Protein AF-A0A8J3XVY5-F1 (afdb_monomer_lite)

Radius of gyration: 14.06 Å; chains: 1; bounding box: 30×30×36 Å

Structure (mmCIF, N/CA/C/O backbone):
data_AF-A0A8J3XVY5-F1
#
_entry.id   AF-A0A8J3XVY5-F1
#
loop_
_atom_site.group_PDB
_atom_site.id
_atom_site.type_symbol
_atom_site.label_atom_id
_atom_site.label_alt_id
_atom_site.label_comp_id
_atom_site.label_asym_id
_atom_site.label_entity_id
_atom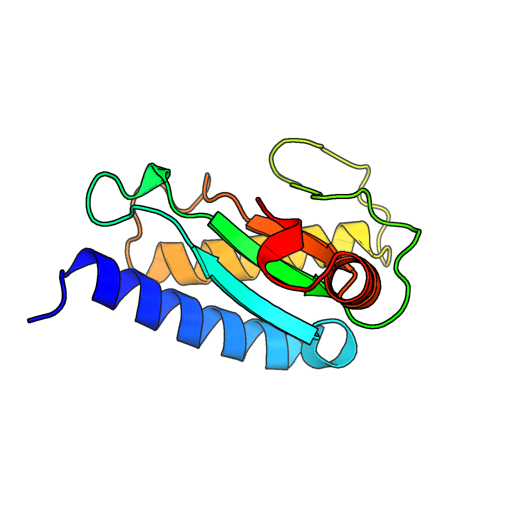_site.label_seq_id
_atom_site.pdbx_PDB_ins_code
_atom_site.Cartn_x
_atom_site.Cartn_y
_atom_site.Cartn_z
_atom_site.occupancy
_atom_site.B_iso_or_equiv
_atom_site.auth_seq_id
_atom_site.auth_comp_id
_atom_site.auth_asym_id
_atom_site.auth_atom_id
_atom_site.pdbx_PDB_model_num
ATOM 1 N N . MET A 1 1 ? -13.233 -14.370 18.503 1.00 50.69 1 MET A N 1
ATOM 2 C CA . MET A 1 1 ? -13.872 -13.050 18.360 1.00 50.69 1 MET A CA 1
ATOM 3 C C . MET A 1 1 ? -12.712 -12.153 18.014 1.00 50.69 1 MET A C 1
ATOM 5 O O . MET A 1 1 ? -11.859 -11.978 18.877 1.00 50.69 1 MET A O 1
ATOM 9 N N . ASP A 1 2 ? -12.583 -11.801 16.739 1.00 59.31 2 ASP A N 1
ATOM 10 C CA . ASP A 1 2 ? -11.431 -11.038 16.260 1.00 59.31 2 ASP A CA 1
ATOM 11 C C . ASP A 1 2 ? -11.421 -9.660 16.926 1.00 59.31 2 ASP A C 1
ATOM 13 O O . ASP A 1 2 ? -12.471 -9.121 17.300 1.00 59.31 2 ASP A O 1
ATOM 17 N N . SER A 1 3 ? -10.226 -9.136 17.200 1.00 78.81 3 SER A N 1
ATOM 18 C CA . SER A 1 3 ? -10.101 -7.823 17.824 1.00 78.81 3 SER A CA 1
ATOM 19 C C . SER A 1 3 ? -10.688 -6.762 16.884 1.00 78.81 3 SER A C 1
ATOM 21 O O . SER A 1 3 ? -10.376 -6.786 15.692 1.00 78.81 3 SER A O 1
ATOM 23 N N . PRO A 1 4 ? -11.440 -5.756 17.379 1.00 86.56 4 PRO A N 1
ATOM 24 C CA . PRO A 1 4 ? -11.952 -4.664 16.545 1.00 86.56 4 PRO A CA 1
ATOM 25 C C . PRO A 1 4 ? -10.875 -3.940 15.718 1.00 86.56 4 PRO A C 1
ATOM 27 O O . PRO A 1 4 ? -11.195 -3.284 14.728 1.00 86.56 4 PRO A O 1
ATOM 30 N N . VAL A 1 5 ? -9.607 -4.021 16.138 1.00 88.31 5 VAL A N 1
ATOM 31 C CA . VAL A 1 5 ? -8.452 -3.484 15.405 1.00 88.31 5 VAL A CA 1
ATOM 32 C C . VAL A 1 5 ? -8.055 -4.389 14.235 1.00 88.31 5 VAL A C 1
ATOM 34 O O . VAL A 1 5 ? -7.775 -3.888 13.149 1.00 88.31 5 VAL A O 1
ATOM 37 N N . GLU A 1 6 ? -8.063 -5.706 14.420 1.00 89.94 6 GLU A N 1
ATOM 38 C CA . GLU A 1 6 ? -7.747 -6.671 13.360 1.00 89.94 6 GLU A CA 1
ATOM 39 C C . GLU A 1 6 ? -8.815 -6.645 12.266 1.00 89.94 6 GLU A C 1
ATOM 41 O O . GLU A 1 6 ? -8.475 -6.553 11.090 1.00 89.94 6 GLU A O 1
ATOM 46 N N . ASP A 1 7 ? -10.091 -6.554 12.650 1.00 92.56 7 ASP A N 1
ATOM 47 C CA . ASP A 1 7 ? -11.199 -6.395 11.706 1.00 92.56 7 ASP A CA 1
ATOM 48 C C . ASP A 1 7 ? -11.047 -5.141 10.828 1.00 92.56 7 ASP A C 1
ATOM 50 O O . ASP A 1 7 ? -11.326 -5.169 9.628 1.00 92.56 7 ASP A O 1
ATOM 54 N N . ARG A 1 8 ? -10.611 -4.014 11.414 1.00 94.25 8 ARG A N 1
ATOM 55 C CA . ARG A 1 8 ? -10.349 -2.772 10.659 1.00 94.25 8 ARG A CA 1
ATOM 56 C C . ARG A 1 8 ? -9.178 -2.942 9.702 1.00 94.25 8 ARG A C 1
ATOM 58 O O . ARG A 1 8 ? -9.293 -2.539 8.547 1.00 94.25 8 ARG A O 1
ATOM 65 N N . ARG A 1 9 ? -8.078 -3.550 10.165 1.00 95.75 9 ARG A N 1
ATOM 66 C CA . ARG A 1 9 ? -6.915 -3.858 9.321 1.00 95.75 9 ARG A CA 1
ATOM 67 C C . ARG A 1 9 ? -7.349 -4.696 8.124 1.00 95.75 9 ARG A C 1
ATOM 69 O O . ARG A 1 9 ? -6.993 -4.370 6.999 1.00 95.75 9 ARG A O 1
ATOM 76 N N . ASP A 1 10 ? -8.128 -5.745 8.352 1.00 96.12 10 ASP A N 1
ATOM 77 C CA . ASP A 1 10 ? -8.486 -6.697 7.304 1.00 96.12 10 ASP A CA 1
ATOM 78 C C . ASP A 1 10 ? -9.418 -6.073 6.259 1.00 96.12 10 ASP A C 1
ATOM 80 O O . ASP A 1 10 ? -9.204 -6.272 5.059 1.00 96.12 10 ASP A O 1
ATOM 84 N N . ARG A 1 11 ? -10.378 -5.234 6.677 1.00 97.56 11 ARG A N 1
ATOM 85 C CA . ARG A 1 11 ? -11.205 -4.451 5.741 1.00 97.56 11 ARG A CA 1
ATOM 86 C C . ARG A 1 11 ? -10.386 -3.430 4.953 1.00 97.56 11 ARG A C 1
ATOM 88 O O . ARG A 1 11 ? -10.508 -3.385 3.728 1.00 97.56 11 ARG A O 1
ATOM 95 N N . ALA A 1 12 ? -9.509 -2.677 5.620 1.00 97.75 12 ALA A N 1
ATOM 96 C CA . ALA A 1 12 ? -8.637 -1.706 4.960 1.00 97.75 12 ALA A CA 1
ATOM 97 C C . ALA A 1 12 ? -7.706 -2.386 3.943 1.00 97.75 12 ALA A C 1
ATOM 99 O O . ALA A 1 12 ? -7.579 -1.922 2.814 1.00 97.75 12 ALA A O 1
ATOM 100 N N . MET A 1 13 ? -7.121 -3.534 4.299 1.00 98.25 13 MET A N 1
ATOM 101 C CA . MET A 1 13 ? -6.265 -4.326 3.411 1.00 98.25 13 MET A CA 1
ATOM 102 C C . MET A 1 13 ? -7.033 -4.924 2.231 1.00 98.25 13 MET A C 1
ATOM 104 O O . MET A 1 13 ? -6.521 -4.936 1.111 1.00 98.25 13 MET A O 1
ATOM 108 N N . ALA A 1 14 ? -8.253 -5.425 2.447 1.00 98.25 14 ALA A N 1
ATOM 109 C CA . ALA A 1 14 ? -9.103 -5.922 1.366 1.00 98.25 14 ALA A CA 1
ATOM 110 C C . ALA A 1 14 ? -9.441 -4.809 0.360 1.00 98.25 14 ALA A C 1
ATOM 112 O O . ALA A 1 14 ? -9.371 -5.022 -0.856 1.00 98.25 14 ALA A O 1
ATOM 113 N N . ARG A 1 15 ? -9.739 -3.607 0.862 1.00 98.31 15 ARG A N 1
ATOM 114 C CA . ARG A 1 15 ? -10.001 -2.438 0.026 1.00 98.31 15 ARG A CA 1
ATOM 115 C C . ARG A 1 15 ? -8.753 -1.967 -0.715 1.00 98.31 15 ARG A C 1
ATOM 117 O O . ARG A 1 15 ? -8.796 -1.867 -1.936 1.00 98.31 15 ARG A O 1
ATOM 124 N N . ALA A 1 16 ? -7.630 -1.804 -0.017 1.00 98.38 16 ALA A N 1
ATOM 125 C CA . ALA A 1 16 ? -6.360 -1.397 -0.614 1.00 98.38 16 ALA A CA 1
ATOM 126 C C . ALA A 1 16 ? -5.928 -2.345 -1.741 1.00 98.38 16 ALA A C 1
ATOM 128 O O . ALA A 1 16 ? -5.548 -1.891 -2.815 1.00 98.38 16 ALA A O 1
ATOM 129 N N . ARG A 1 17 ? -6.059 -3.665 -1.548 1.00 98.56 17 ARG A N 1
ATOM 130 C CA . ARG A 1 17 ? -5.805 -4.658 -2.608 1.00 98.56 17 ARG A CA 1
ATOM 131 C C . ARG A 1 17 ? -6.698 -4.448 -3.825 1.00 98.56 17 ARG A C 1
ATOM 133 O O . ARG A 1 17 ? -6.216 -4.535 -4.948 1.00 98.56 17 ARG A O 1
ATOM 140 N N . THR A 1 18 ? -7.983 -4.182 -3.602 1.00 98.19 18 THR A N 1
ATOM 141 C CA . THR A 1 18 ? -8.955 -3.963 -4.679 1.00 98.19 18 THR A CA 1
ATOM 142 C C . THR A 1 18 ? -8.628 -2.695 -5.468 1.00 98.19 18 THR A C 1
ATOM 144 O O . THR A 1 18 ? -8.562 -2.738 -6.694 1.00 98.19 18 THR A O 1
ATOM 147 N N . GLU A 1 19 ? -8.373 -1.582 -4.779 1.00 98.38 19 GLU A N 1
ATOM 148 C CA . GLU A 1 19 ? -8.070 -0.294 -5.412 1.00 98.38 19 GLU A CA 1
ATOM 149 C C . GLU A 1 19 ? -6.713 -0.313 -6.132 1.00 98.38 19 GLU A C 1
ATOM 151 O O . GLU A 1 19 ? -6.614 0.117 -7.282 1.00 98.38 19 GLU A O 1
ATOM 156 N N . LEU A 1 20 ? -5.681 -0.896 -5.513 1.00 98.06 20 LEU A N 1
ATOM 157 C CA . LEU A 1 20 ? -4.371 -1.053 -6.147 1.00 98.06 20 LEU A CA 1
ATOM 158 C C . LEU A 1 20 ? -4.421 -1.995 -7.353 1.00 98.06 20 LEU A C 1
ATOM 160 O O . LEU A 1 20 ? -3.788 -1.709 -8.364 1.00 98.06 20 LEU A O 1
ATOM 164 N N . ALA A 1 21 ? -5.186 -3.089 -7.298 1.00 96.88 21 ALA A N 1
ATOM 165 C CA . ALA A 1 21 ? -5.349 -3.968 -8.453 1.00 96.88 21 ALA A CA 1
ATOM 166 C C . ALA A 1 21 ? -6.071 -3.265 -9.615 1.00 96.88 21 ALA A C 1
ATOM 168 O O . ALA A 1 21 ? -5.685 -3.452 -10.770 1.00 96.88 21 ALA A O 1
ATOM 169 N N . ALA A 1 22 ? -7.081 -2.440 -9.319 1.00 97.19 22 ALA A N 1
ATOM 170 C CA . ALA A 1 22 ? -7.840 -1.707 -10.329 1.00 97.19 22 ALA A CA 1
ATOM 171 C C . ALA A 1 22 ? -6.992 -0.647 -11.052 1.00 97.19 22 ALA A C 1
ATOM 173 O O . ALA A 1 22 ? -7.062 -0.546 -12.276 1.00 97.19 22 ALA A O 1
ATOM 174 N N . SER A 1 23 ? -6.176 0.109 -10.313 1.00 95.88 23 SER A N 1
ATOM 175 C CA . SER A 1 23 ? -5.394 1.226 -10.865 1.00 95.88 23 SER A CA 1
ATOM 176 C C . SER A 1 23 ? -3.978 0.829 -11.299 1.00 95.88 23 SER A C 1
ATOM 178 O O . SER A 1 23 ? -3.459 1.346 -12.286 1.00 95.88 23 SER A O 1
ATOM 180 N N . TYR A 1 24 ? -3.357 -0.125 -10.601 1.00 95.62 24 TYR A N 1
ATOM 181 C CA . TYR A 1 24 ? -1.936 -0.468 -10.732 1.00 95.62 24 TYR A CA 1
ATOM 182 C C . TYR A 1 24 ? -1.683 -1.977 -10.859 1.00 95.62 24 TYR A C 1
ATOM 184 O O . TYR A 1 24 ? -0.551 -2.423 -10.700 1.00 95.62 24 TYR A O 1
ATOM 192 N N . GLY A 1 25 ? -2.686 -2.799 -11.191 1.00 93.56 25 GLY A N 1
ATOM 193 C CA . GLY A 1 25 ? -2.535 -4.264 -11.246 1.00 93.56 25 GLY A CA 1
ATOM 194 C C . GLY A 1 25 ? -1.463 -4.781 -12.220 1.00 93.56 25 GLY A C 1
ATOM 195 O O . GLY A 1 25 ? -0.989 -5.909 -12.083 1.00 93.56 25 GLY A O 1
ATOM 196 N N . HIS A 1 26 ? -1.041 -3.963 -13.186 1.00 93.38 26 HIS A N 1
ATOM 197 C CA . HIS A 1 26 ? 0.083 -4.263 -14.077 1.00 93.38 26 HIS A CA 1
ATOM 198 C C . HIS A 1 26 ? 1.457 -4.065 -13.408 1.00 93.38 26 HIS A C 1
ATOM 200 O O . HIS A 1 26 ? 2.412 -4.725 -13.806 1.00 93.38 26 HIS A O 1
ATOM 206 N N . MET A 1 27 ? 1.544 -3.214 -12.380 1.00 93.94 27 MET A N 1
ATOM 207 C CA . MET A 1 27 ? 2.751 -2.945 -11.590 1.00 93.94 27 MET A CA 1
ATOM 208 C C . MET A 1 27 ? 2.777 -3.707 -10.270 1.00 93.94 27 MET A C 1
ATOM 210 O O . MET A 1 27 ? 3.853 -4.041 -9.803 1.00 93.94 27 MET A O 1
ATOM 214 N N . VAL A 1 28 ? 1.629 -3.975 -9.650 1.00 95.88 28 VAL A N 1
ATOM 215 C CA . VAL A 1 28 ? 1.558 -4.608 -8.326 1.00 95.88 28 VAL A CA 1
ATOM 216 C C . VAL A 1 28 ? 1.529 -6.129 -8.462 1.00 95.88 28 VAL A C 1
ATOM 218 O O . VAL A 1 28 ? 0.700 -6.685 -9.187 1.00 95.88 28 VAL A O 1
ATOM 221 N N . ASP A 1 29 ? 2.437 -6.797 -7.755 1.00 95.88 29 ASP A N 1
ATOM 222 C CA . ASP A 1 29 ? 2.493 -8.250 -7.593 1.00 95.88 29 ASP A CA 1
ATOM 223 C C . ASP A 1 29 ? 1.618 -8.703 -6.423 1.00 95.88 29 ASP A C 1
ATOM 225 O O . ASP A 1 29 ? 0.668 -9.467 -6.600 1.00 95.88 29 ASP A O 1
ATOM 229 N N . SER A 1 30 ? 1.897 -8.181 -5.230 1.00 95.81 30 SER A N 1
ATOM 230 C CA . SER A 1 30 ? 1.205 -8.571 -4.007 1.00 95.81 30 SER A CA 1
ATOM 231 C C . SER A 1 30 ? 1.176 -7.437 -2.985 1.00 95.81 30 SER A C 1
ATOM 233 O O . SER A 1 30 ? 2.013 -6.538 -2.991 1.00 95.81 30 SER A O 1
ATOM 235 N N . VAL A 1 31 ? 0.169 -7.467 -2.107 1.00 97.75 31 VAL A N 1
ATOM 236 C CA . VAL A 1 31 ? -0.004 -6.491 -1.021 1.00 97.75 31 VAL A CA 1
ATOM 237 C C . VAL A 1 31 ? -0.319 -7.234 0.271 1.00 97.75 31 VAL A C 1
ATOM 239 O O . VAL A 1 31 ? -1.321 -7.961 0.367 1.00 97.75 31 VAL A O 1
ATOM 242 N N . PHE A 1 32 ? 0.518 -7.053 1.284 1.00 96.00 32 PHE A N 1
ATOM 243 C CA . PHE A 1 32 ? 0.376 -7.717 2.577 1.00 96.00 32 PHE A CA 1
ATOM 244 C C . PHE A 1 32 ? 0.736 -6.787 3.728 1.00 96.00 32 PHE A C 1
ATOM 246 O O . PHE A 1 32 ? 1.280 -5.708 3.537 1.00 96.00 32 PHE A O 1
ATOM 253 N N . SER A 1 33 ? 0.376 -7.199 4.937 1.00 94.88 33 SER A N 1
ATOM 254 C CA . SER A 1 33 ? 0.618 -6.433 6.152 1.00 94.88 33 SER A CA 1
ATOM 255 C C . SER A 1 33 ? 1.139 -7.334 7.255 1.00 94.88 33 SER A C 1
ATOM 257 O O . SER A 1 33 ? 0.742 -8.497 7.334 1.00 94.88 33 SER A O 1
ATOM 259 N N . TYR A 1 34 ? 1.944 -6.779 8.149 1.00 90.50 34 TYR A N 1
ATOM 260 C CA . TYR A 1 34 ? 2.391 -7.432 9.375 1.00 90.50 34 TYR A CA 1
ATOM 261 C C . TYR A 1 34 ? 2.585 -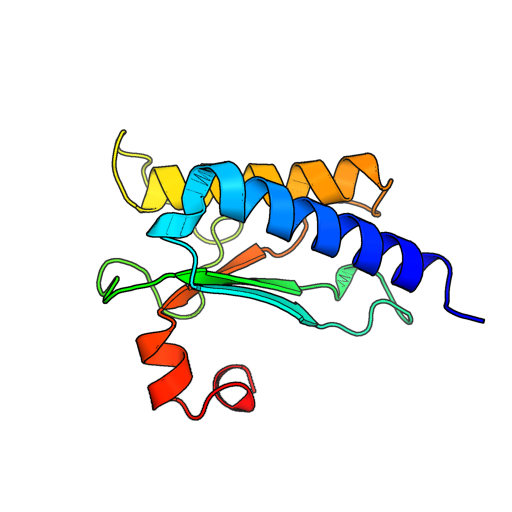6.396 10.478 1.00 90.50 34 TYR A C 1
ATOM 263 O O . TYR A 1 34 ? 2.617 -5.197 10.217 1.00 90.50 34 TYR A O 1
ATOM 271 N N . GLY A 1 35 ? 2.657 -6.863 11.721 1.00 90.19 35 GLY A N 1
ATOM 272 C CA . GLY A 1 35 ? 2.786 -5.986 12.878 1.00 90.19 35 GLY A CA 1
ATOM 273 C C . GLY A 1 35 ? 1.975 -6.455 14.076 1.00 90.19 35 GLY A C 1
ATOM 274 O O . GLY A 1 35 ? 0.936 -7.103 13.932 1.00 90.19 35 GLY A O 1
ATOM 275 N N . ALA A 1 36 ? 2.431 -6.091 15.273 1.00 90.00 36 ALA A N 1
ATOM 276 C CA . ALA A 1 36 ? 1.758 -6.395 16.534 1.00 90.00 36 ALA A CA 1
ATOM 277 C C . ALA A 1 36 ? 0.617 -5.398 16.828 1.00 90.00 36 ALA A C 1
ATOM 279 O O . ALA A 1 36 ? 0.598 -4.742 17.868 1.00 90.00 36 ALA A O 1
ATOM 280 N N . VAL A 1 37 ? -0.345 -5.280 15.906 1.00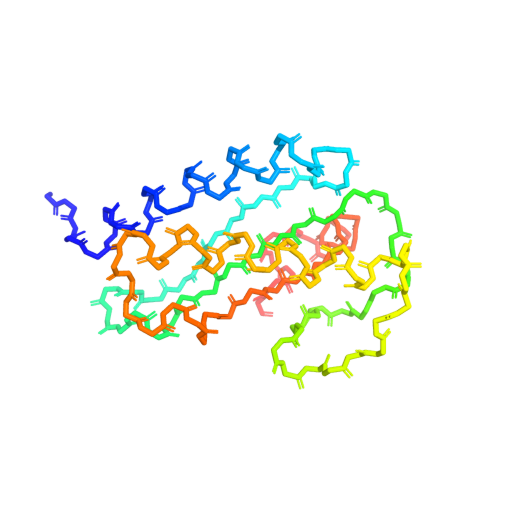 91.75 37 VAL A N 1
ATOM 281 C CA . VAL A 1 37 ? -1.412 -4.257 15.953 1.00 91.75 37 VAL A CA 1
ATOM 282 C C . VAL A 1 37 ? -2.369 -4.392 17.136 1.00 91.75 37 VAL A C 1
ATOM 284 O O . VAL A 1 37 ? -3.052 -3.439 17.498 1.00 91.75 37 VAL A O 1
ATOM 287 N N . THR A 1 38 ? -2.429 -5.575 17.742 1.00 89.44 38 THR A N 1
ATOM 288 C CA . THR A 1 38 ? -3.210 -5.836 18.954 1.00 89.44 38 THR A CA 1
ATOM 289 C C . THR A 1 38 ? -2.549 -5.277 20.214 1.00 89.44 38 THR A C 1
ATOM 291 O O . THR A 1 38 ? -3.246 -5.073 21.205 1.00 89.44 38 THR A O 1
ATOM 294 N N . ILE A 1 39 ? -1.235 -5.017 20.178 1.00 90.62 39 ILE A N 1
ATOM 295 C CA . ILE A 1 39 ? -0.492 -4.327 21.241 1.00 90.62 39 ILE A CA 1
ATOM 296 C C . ILE A 1 39 ? -0.590 -2.817 21.024 1.00 90.62 39 ILE A C 1
ATOM 298 O O . ILE A 1 39 ? -1.051 -2.100 21.909 1.00 90.62 39 ILE A O 1
ATOM 302 N N . ASP A 1 40 ? -0.188 -2.350 19.838 1.00 90.38 40 ASP A N 1
ATOM 303 C CA . ASP A 1 40 ? -0.303 -0.951 19.427 1.00 90.38 40 ASP A CA 1
ATOM 304 C C . ASP A 1 40 ? -0.461 -0.869 17.893 1.00 90.38 40 ASP A C 1
ATOM 306 O O . ASP A 1 40 ? 0.360 -1.437 17.161 1.00 90.38 40 ASP A O 1
ATOM 310 N N . PRO A 1 41 ? -1.493 -0.179 17.370 1.00 91.31 41 PRO A N 1
ATOM 311 C CA . PRO A 1 41 ? -1.701 -0.006 15.932 1.00 91.31 41 PRO A CA 1
ATOM 312 C C . PRO A 1 41 ? -0.550 0.712 15.207 1.00 91.31 41 PRO A C 1
ATOM 314 O O . PRO A 1 41 ? -0.465 0.595 13.985 1.00 91.31 41 PRO A O 1
ATOM 317 N N . VAL A 1 42 ? 0.351 1.406 15.917 1.00 91.94 42 VAL A N 1
ATOM 318 C CA . VAL A 1 42 ? 1.566 2.002 15.327 1.00 91.94 42 VAL A CA 1
ATOM 319 C C . VAL A 1 42 ? 2.524 0.955 14.752 1.00 91.94 42 VAL A C 1
ATOM 321 O O . VAL A 1 42 ? 3.324 1.271 13.883 1.00 91.94 42 VAL A O 1
ATOM 324 N N . HIS A 1 43 ? 2.443 -0.299 15.203 1.00 93.19 43 HIS A N 1
ATOM 325 C CA . HIS A 1 43 ? 3.311 -1.375 14.722 1.00 93.19 43 HIS A CA 1
ATOM 326 C C . HIS A 1 43 ? 2.886 -1.961 13.371 1.00 93.19 43 HIS A C 1
ATOM 328 O O . HIS A 1 43 ? 3.499 -2.930 12.925 1.00 93.19 43 HIS A O 1
ATOM 334 N N . LEU A 1 44 ? 1.822 -1.447 12.748 1.00 95.62 44 LEU A N 1
ATOM 335 C CA . LEU A 1 44 ? 1.384 -1.915 11.439 1.00 95.62 44 LEU A CA 1
ATOM 336 C C . LEU A 1 44 ? 2.326 -1.426 10.339 1.00 95.62 44 LEU A C 1
ATOM 338 O O . LEU A 1 44 ? 2.477 -0.225 10.138 1.00 95.62 44 LEU A O 1
ATOM 342 N N . VAL A 1 45 ? 2.829 -2.373 9.555 1.00 95.81 45 VAL A N 1
ATOM 343 C CA . VAL A 1 45 ? 3.530 -2.112 8.301 1.00 95.81 45 VAL A CA 1
ATOM 344 C C . VAL A 1 45 ? 2.775 -2.790 7.162 1.00 95.81 45 VAL A C 1
ATOM 346 O O . VAL A 1 45 ? 2.376 -3.956 7.264 1.00 95.81 45 VAL A O 1
ATOM 349 N N . VAL A 1 46 ? 2.576 -2.059 6.068 1.00 97.62 46 VAL A N 1
ATOM 350 C CA . VAL A 1 46 ? 2.006 -2.565 4.815 1.00 97.62 46 VAL A CA 1
ATOM 351 C C . VAL A 1 46 ? 3.105 -2.614 3.763 1.00 97.62 46 VAL A C 1
ATOM 353 O O . VAL A 1 46 ? 3.805 -1.632 3.560 1.00 97.62 46 VAL A O 1
ATOM 356 N N . TRP A 1 47 ? 3.232 -3.738 3.069 1.00 97.12 47 TRP A N 1
ATOM 357 C CA . TRP A 1 47 ? 4.137 -3.902 1.935 1.00 97.12 47 TRP A CA 1
ATOM 358 C C . TRP A 1 47 ? 3.358 -4.013 0.634 1.00 97.12 47 TRP A C 1
ATOM 360 O O . TRP A 1 47 ? 2.369 -4.751 0.550 1.00 97.12 47 TRP A O 1
ATOM 370 N N . VAL A 1 48 ? 3.854 -3.323 -0.389 1.00 97.25 48 VAL A N 1
ATOM 371 C CA . VAL A 1 48 ? 3.426 -3.455 -1.781 1.00 97.25 48 VAL A CA 1
ATOM 372 C C . VAL A 1 48 ? 4.614 -3.973 -2.587 1.00 97.25 48 VAL A C 1
ATOM 374 O O . VAL A 1 48 ? 5.612 -3.272 -2.747 1.00 97.25 48 VAL A O 1
ATOM 377 N N . LEU A 1 49 ? 4.513 -5.200 -3.096 1.00 95.69 49 LEU A N 1
ATOM 378 C C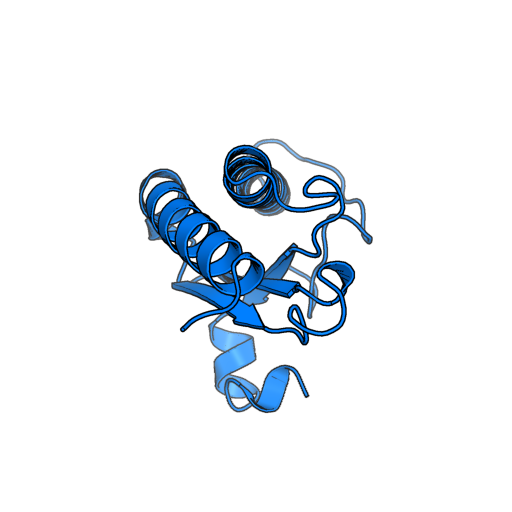A . LEU A 1 49 ? 5.530 -5.752 -3.985 1.00 95.69 49 LEU A CA 1
ATOM 379 C C . LEU A 1 49 ? 5.222 -5.377 -5.425 1.00 95.69 49 LEU A C 1
ATOM 381 O O . LEU A 1 49 ? 4.091 -5.537 -5.893 1.00 95.69 49 LEU A O 1
ATOM 385 N N . LEU A 1 50 ? 6.239 -4.895 -6.125 1.00 95.31 50 LEU A N 1
ATOM 386 C CA . LEU A 1 50 ? 6.155 -4.497 -7.519 1.00 95.31 50 LEU A CA 1
ATOM 387 C C . LEU A 1 50 ? 6.640 -5.625 -8.435 1.00 95.31 50 LEU A C 1
ATOM 389 O O . LEU A 1 50 ? 7.621 -6.313 -8.150 1.00 95.31 50 LEU A O 1
ATOM 393 N N . LYS A 1 51 ? 5.937 -5.802 -9.551 1.00 93.00 51 LYS A N 1
ATOM 394 C CA . LYS A 1 51 ? 6.287 -6.693 -10.657 1.00 93.00 51 LYS A CA 1
ATOM 395 C C . LYS A 1 51 ? 7.478 -6.151 -11.436 1.00 93.00 51 LYS A C 1
ATOM 397 O O . LYS A 1 51 ? 7.700 -4.945 -11.516 1.00 93.00 51 LYS A O 1
ATOM 402 N N . GLY A 1 52 ? 8.145 -7.068 -12.130 1.00 81.12 52 GLY A N 1
ATOM 403 C CA . GLY A 1 52 ? 9.276 -6.757 -12.991 1.00 81.12 52 GLY A CA 1
ATOM 404 C C . GLY A 1 52 ? 10.562 -6.605 -12.194 1.00 81.12 52 GLY A C 1
ATOM 405 O O . GLY A 1 52 ? 10.711 -7.184 -11.118 1.00 81.12 52 GLY A O 1
ATOM 406 N N . ASP A 1 53 ? 11.488 -5.840 -12.754 1.00 66.69 53 ASP A N 1
ATOM 407 C CA . ASP A 1 53 ? 12.782 -5.581 -12.143 1.00 66.69 53 ASP A CA 1
ATOM 408 C C . ASP A 1 53 ? 12.966 -4.078 -11.918 1.00 66.69 53 ASP A C 1
ATOM 410 O O . ASP A 1 53 ? 13.584 -3.384 -12.730 1.00 66.69 53 ASP A O 1
ATOM 414 N N . PRO A 1 54 ? 12.348 -3.518 -10.865 1.00 63.47 54 PRO A N 1
ATOM 415 C CA . PRO A 1 54 ? 12.565 -2.132 -10.520 1.00 63.47 54 PRO A CA 1
ATOM 416 C C . PRO A 1 54 ? 13.911 -2.008 -9.789 1.00 63.47 54 PRO A C 1
ATOM 418 O O . PRO A 1 54 ? 13.948 -1.639 -8.619 1.00 63.47 54 PRO A O 1
ATOM 421 N N . GLU A 1 55 ? 15.038 -2.250 -10.475 1.00 67.00 55 GLU A N 1
ATOM 422 C CA . GLU A 1 55 ? 16.372 -1.841 -9.982 1.00 67.00 55 GLU A CA 1
ATOM 423 C C . GLU A 1 55 ? 16.396 -0.343 -9.623 1.00 67.00 55 GLU A C 1
ATOM 425 O O . GLU A 1 55 ? 17.203 0.116 -8.820 1.00 67.00 55 GLU A O 1
ATOM 430 N N . SER A 1 56 ? 15.463 0.422 -10.193 1.00 75.56 56 SER A N 1
ATOM 431 C CA . SER A 1 56 ? 15.234 1.835 -9.926 1.00 75.56 56 SER A CA 1
ATOM 432 C C . SER A 1 56 ? 14.666 2.160 -8.540 1.00 75.56 56 SER A C 1
ATOM 434 O O . SER A 1 56 ? 14.554 3.347 -8.242 1.00 75.56 56 SER A O 1
ATOM 436 N N . ILE A 1 57 ? 14.257 1.180 -7.719 1.00 85.44 57 ILE A N 1
ATOM 437 C CA . ILE A 1 57 ? 13.772 1.441 -6.352 1.00 85.44 57 ILE A CA 1
ATOM 438 C C . ILE A 1 57 ? 14.759 0.916 -5.297 1.00 85.44 57 ILE A C 1
ATOM 440 O O . ILE A 1 57 ? 15.263 -0.209 -5.440 1.00 85.44 57 ILE A O 1
ATOM 444 N N . PRO A 1 58 ? 15.021 1.691 -4.226 1.00 88.25 58 PRO A N 1
ATOM 445 C CA . PRO A 1 58 ? 15.797 1.214 -3.087 1.00 88.25 58 PRO A CA 1
ATOM 446 C C . PRO A 1 58 ? 15.234 -0.079 -2.483 1.00 88.25 58 PRO A C 1
ATOM 448 O O . PRO A 1 58 ? 14.061 -0.420 -2.647 1.00 88.25 58 PRO A O 1
ATOM 451 N N . GLU A 1 59 ? 16.099 -0.822 -1.801 1.00 91.00 59 GLU A N 1
ATOM 452 C CA . GLU A 1 59 ? 15.690 -1.900 -0.898 1.00 91.00 59 GLU A CA 1
ATOM 453 C C . GLU A 1 59 ? 14.911 -1.327 0.277 1.00 91.00 59 GLU A C 1
ATOM 455 O O . GLU A 1 59 ? 15.310 -0.315 0.850 1.00 91.00 59 GLU A O 1
ATOM 460 N N . TRP A 1 60 ? 13.792 -1.979 0.598 1.00 92.25 60 TRP A N 1
ATOM 461 C CA . TRP A 1 60 ? 12.894 -1.583 1.674 1.00 92.25 60 TRP A CA 1
ATOM 462 C C . TRP A 1 60 ? 12.488 -0.111 1.597 1.00 92.25 60 TRP A C 1
ATOM 464 O O . TRP A 1 60 ? 12.569 0.616 2.583 1.00 92.25 60 TRP A O 1
ATOM 474 N N . PHE A 1 61 ? 12.062 0.344 0.419 1.00 93.00 61 PHE A N 1
ATOM 475 C CA . PHE A 1 61 ? 11.800 1.760 0.206 1.00 93.00 61 PHE A CA 1
ATOM 476 C C . PHE A 1 61 ? 10.542 2.221 0.9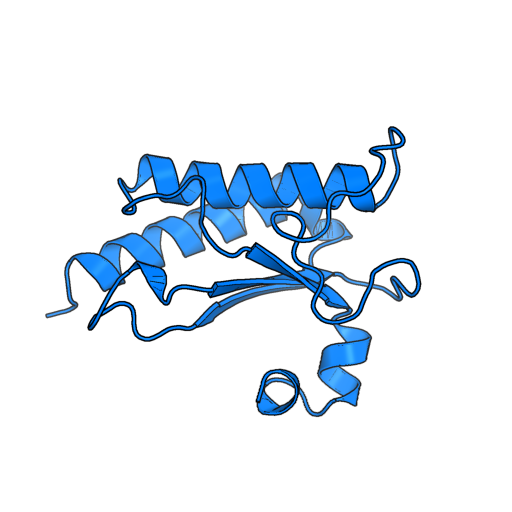49 1.00 93.00 61 PHE A C 1
ATOM 478 O O . PHE A 1 61 ? 9.438 1.727 0.693 1.00 93.00 61 PHE A O 1
ATOM 485 N N . PHE A 1 62 ? 10.694 3.221 1.822 1.00 93.75 62 PHE A N 1
ATOM 486 C CA . PHE A 1 62 ? 9.584 3.859 2.531 1.00 93.75 62 PHE A CA 1
ATOM 487 C C . PHE A 1 62 ? 9.445 5.332 2.120 1.00 93.75 62 PHE A C 1
ATOM 489 O O . PHE A 1 62 ? 10.134 6.197 2.669 1.00 93.75 62 PHE A O 1
ATOM 496 N N . PRO A 1 63 ? 8.473 5.678 1.254 1.00 89.69 63 PRO A N 1
ATOM 497 C CA . PRO A 1 63 ? 8.331 7.040 0.728 1.00 89.69 63 PRO A CA 1
ATOM 498 C C . PRO A 1 63 ? 8.062 8.111 1.796 1.00 89.69 63 PRO A C 1
ATOM 500 O O . PRO A 1 63 ? 8.246 9.300 1.553 1.00 89.69 63 PRO A O 1
ATOM 503 N N . ALA A 1 64 ? 7.580 7.711 2.978 1.00 86.69 64 ALA A N 1
ATOM 504 C CA . ALA A 1 64 ? 7.365 8.621 4.103 1.00 86.69 64 ALA A CA 1
ATOM 505 C C . ALA A 1 64 ? 8.674 9.069 4.777 1.00 86.69 64 ALA A C 1
ATOM 507 O O . ALA A 1 64 ? 8.714 10.150 5.363 1.00 86.69 64 ALA A O 1
ATOM 508 N N . HIS A 1 65 ? 9.720 8.244 4.696 1.00 85.12 65 HIS A N 1
ATOM 509 C CA . HIS A 1 65 ? 11.010 8.455 5.362 1.00 85.12 65 HIS A CA 1
ATOM 510 C C . HIS A 1 65 ? 12.090 8.915 4.382 1.00 85.12 65 HIS A C 1
ATOM 512 O O . HIS A 1 65 ? 13.049 9.574 4.779 1.00 85.12 65 HIS A O 1
ATOM 518 N N . GLU A 1 66 ? 11.905 8.612 3.098 1.00 80.69 66 GLU A N 1
ATOM 519 C CA . GLU A 1 66 ? 12.866 8.872 2.032 1.00 80.69 66 GLU A CA 1
ATOM 520 C C . GLU A 1 66 ? 12.208 9.685 0.907 1.00 80.69 66 GLU A C 1
ATOM 522 O O . GLU A 1 66 ? 11.780 9.127 -0.105 1.00 80.69 66 GLU A O 1
ATOM 527 N N . PRO A 1 67 ? 12.083 11.016 1.062 1.00 67.25 67 PRO A N 1
ATOM 528 C CA . PRO A 1 67 ? 11.482 11.849 0.031 1.00 67.25 67 PRO A CA 1
ATOM 529 C C . PRO A 1 67 ? 12.335 11.815 -1.244 1.00 67.25 67 PRO A C 1
ATOM 531 O O . PRO A 1 67 ? 13.536 12.107 -1.227 1.00 67.25 67 PRO A O 1
ATOM 534 N N . HIS A 1 68 ? 11.704 11.477 -2.364 1.00 69.06 68 HIS A N 1
ATOM 535 C CA . HIS A 1 68 ? 12.299 11.525 -3.696 1.00 69.06 68 HIS A CA 1
ATOM 536 C C . HIS A 1 68 ? 11.622 12.594 -4.552 1.00 69.06 68 HIS A C 1
ATOM 538 O O . HIS A 1 68 ? 10.512 13.038 -4.268 1.00 69.06 68 HIS A O 1
ATOM 544 N N . ALA A 1 69 ? 12.340 13.082 -5.564 1.00 64.88 69 ALA A N 1
ATOM 545 C CA . ALA A 1 69 ? 11.783 14.052 -6.492 1.00 64.88 69 ALA A CA 1
ATOM 546 C C . ALA A 1 69 ? 10.757 13.353 -7.394 1.00 64.88 69 ALA A C 1
ATOM 548 O O . ALA A 1 69 ? 11.104 12.445 -8.150 1.00 64.88 69 ALA A O 1
ATOM 549 N N . ASP A 1 70 ? 9.504 13.795 -7.312 1.00 65.69 70 ASP A N 1
ATOM 550 C CA . ASP A 1 70 ? 8.406 13.288 -8.130 1.00 65.69 70 ASP A CA 1
ATOM 551 C C . ASP A 1 70 ? 8.516 13.817 -9.563 1.00 65.69 70 ASP A C 1
ATOM 553 O O . ASP A 1 70 ? 7.902 14.817 -9.943 1.00 65.69 70 ASP A O 1
ATOM 557 N N . GLU A 1 71 ? 9.307 13.143 -10.393 1.00 72.62 71 GLU A N 1
ATOM 558 C CA . GLU A 1 71 ? 9.202 13.334 -11.836 1.00 72.62 71 GLU A CA 1
ATOM 559 C C . GLU A 1 71 ? 7.906 12.680 -12.333 1.00 72.62 71 GLU A C 1
ATOM 561 O O . GLU A 1 71 ? 7.659 11.490 -12.108 1.00 72.62 71 GLU A O 1
ATOM 566 N N . ALA A 1 72 ? 7.052 13.457 -13.003 1.00 69.62 72 ALA A N 1
ATOM 567 C CA . ALA A 1 72 ? 5.776 12.968 -13.517 1.00 69.62 72 ALA A CA 1
ATOM 568 C C . ALA A 1 72 ? 5.988 11.797 -14.493 1.00 69.62 72 ALA A C 1
ATOM 570 O O . ALA A 1 72 ? 6.773 11.893 -15.435 1.00 69.62 72 ALA A O 1
ATOM 571 N N . GLY A 1 73 ? 5.266 10.696 -14.274 1.00 72.12 73 GLY A N 1
ATOM 572 C CA . GLY A 1 73 ? 5.411 9.465 -15.059 1.00 72.12 73 GLY A CA 1
ATOM 573 C C . GLY A 1 73 ? 6.551 8.545 -14.606 1.00 72.12 73 GLY A C 1
ATOM 574 O O . GLY A 1 73 ? 6.725 7.479 -15.193 1.00 72.12 73 GLY A O 1
ATOM 575 N N . SER A 1 74 ? 7.305 8.915 -13.566 1.00 86.06 74 SER A N 1
ATOM 576 C CA . SER A 1 74 ? 8.286 8.025 -12.942 1.00 86.06 74 SER A CA 1
ATOM 577 C C . SER A 1 74 ? 7.620 6.955 -12.071 1.00 86.06 74 SER A C 1
ATOM 579 O O . SER A 1 74 ? 6.499 7.116 -11.579 1.00 86.06 74 SER A O 1
ATOM 581 N N . ILE A 1 75 ? 8.354 5.870 -11.816 1.00 87.19 75 ILE A N 1
ATOM 582 C CA . ILE A 1 75 ? 7.952 4.843 -10.847 1.00 87.19 75 ILE A CA 1
ATOM 583 C C . ILE A 1 75 ? 7.775 5.417 -9.433 1.00 87.19 75 ILE A C 1
ATOM 585 O O . ILE A 1 75 ? 6.904 4.958 -8.702 1.00 87.19 75 ILE A O 1
ATOM 589 N N . MET A 1 76 ? 8.544 6.450 -9.070 1.00 88.25 76 MET A N 1
ATOM 590 C CA . MET A 1 76 ? 8.453 7.101 -7.760 1.00 88.25 76 MET A CA 1
ATOM 591 C C . MET A 1 76 ? 7.124 7.835 -7.597 1.00 88.25 76 MET A C 1
ATOM 593 O O . MET A 1 76 ? 6.442 7.629 -6.596 1.00 88.25 76 MET A O 1
ATOM 597 N N . ALA A 1 77 ? 6.690 8.580 -8.618 1.00 88.75 77 ALA A N 1
ATOM 598 C CA . ALA A 1 77 ? 5.376 9.220 -8.608 1.00 88.75 77 ALA A CA 1
ATOM 599 C C . ALA A 1 77 ? 4.250 8.181 -8.448 1.00 88.75 77 ALA A C 1
ATOM 601 O O . ALA A 1 77 ? 3.362 8.344 -7.610 1.00 88.75 77 ALA A O 1
ATOM 602 N N . ALA A 1 78 ? 4.333 7.060 -9.176 1.00 92.19 78 ALA A N 1
ATOM 603 C CA . ALA A 1 78 ? 3.377 5.963 -9.033 1.00 92.19 78 ALA A CA 1
ATOM 604 C C . ALA A 1 78 ? 3.403 5.344 -7.620 1.00 92.19 78 ALA A C 1
ATOM 606 O O . ALA A 1 78 ? 2.351 5.049 -7.059 1.00 92.19 78 ALA A O 1
ATOM 607 N N . ILE A 1 79 ? 4.581 5.176 -7.010 1.00 93.31 79 ILE A N 1
ATOM 608 C CA . ILE A 1 79 ? 4.732 4.697 -5.626 1.00 93.31 79 ILE A CA 1
ATOM 609 C C . ILE A 1 79 ? 4.074 5.657 -4.626 1.00 93.31 79 ILE A C 1
ATOM 611 O O . ILE A 1 79 ? 3.344 5.212 -3.736 1.00 93.31 79 ILE A O 1
ATOM 615 N N . HIS A 1 80 ? 4.275 6.967 -4.778 1.00 92.69 80 HIS A N 1
ATOM 616 C CA . HIS A 1 80 ? 3.640 7.968 -3.922 1.00 92.69 80 HIS A CA 1
ATOM 617 C C . HIS A 1 80 ? 2.108 7.934 -4.040 1.00 92.69 80 HIS A C 1
ATOM 619 O O . HIS A 1 80 ? 1.408 7.982 -3.024 1.00 92.69 80 HIS A O 1
ATOM 625 N N . GLU A 1 81 ? 1.571 7.780 -5.251 1.00 94.50 81 GLU A N 1
ATOM 626 C CA . GLU A 1 81 ? 0.132 7.605 -5.464 1.00 94.50 81 GLU A CA 1
ATOM 627 C C . GLU A 1 81 ? -0.392 6.302 -4.841 1.00 94.50 81 GLU A C 1
ATOM 629 O O . GLU A 1 81 ? -1.379 6.329 -4.102 1.00 94.50 81 GLU A O 1
ATOM 634 N N . MET A 1 82 ? 0.294 5.174 -5.056 1.00 96.81 82 MET A N 1
ATOM 635 C CA . MET A 1 82 ? -0.058 3.885 -4.450 1.00 96.81 82 MET A CA 1
ATOM 636 C C . MET A 1 82 ? -0.058 3.961 -2.918 1.00 96.81 82 MET A C 1
ATOM 638 O O . MET A 1 82 ? -0.976 3.453 -2.270 1.00 96.81 82 MET A O 1
ATOM 642 N N . ARG A 1 83 ? 0.924 4.648 -2.319 1.00 96.44 83 ARG A N 1
ATOM 643 C CA . ARG A 1 83 ? 0.950 4.904 -0.872 1.00 96.44 83 ARG A CA 1
ATOM 644 C C . ARG A 1 83 ? -0.296 5.665 -0.431 1.00 96.44 83 ARG A C 1
ATOM 646 O O . ARG A 1 83 ? -0.909 5.299 0.570 1.00 96.44 83 ARG A O 1
ATOM 653 N N . ASN A 1 84 ? -0.671 6.715 -1.158 1.00 96.44 84 ASN A N 1
ATOM 654 C CA . ASN A 1 84 ? -1.840 7.524 -0.822 1.00 96.44 84 ASN A CA 1
ATOM 655 C C . ASN A 1 84 ? -3.145 6.721 -0.917 1.00 96.44 84 ASN A C 1
ATOM 657 O O . ASN A 1 84 ? -4.019 6.913 -0.073 1.00 96.44 84 ASN A O 1
ATOM 661 N N . VAL A 1 85 ? -3.253 5.784 -1.865 1.00 98.25 85 VAL A N 1
ATOM 662 C CA . VAL A 1 85 ? -4.379 4.836 -1.947 1.00 98.25 85 VAL A CA 1
ATOM 663 C C . VAL A 1 85 ? -4.462 3.976 -0.684 1.00 98.25 85 VAL A C 1
ATOM 665 O O . VAL A 1 85 ? -5.512 3.922 -0.043 1.00 98.25 85 VAL A O 1
ATOM 668 N N . VAL A 1 86 ? -3.350 3.355 -0.272 1.00 98.25 86 VAL A N 1
ATOM 669 C CA . VAL A 1 86 ? -3.307 2.533 0.951 1.00 98.25 86 VAL A CA 1
ATOM 670 C C . VAL A 1 86 ? -3.693 3.370 2.173 1.00 98.25 86 VAL A C 1
ATOM 672 O O . VAL A 1 86 ? -4.597 2.998 2.918 1.00 98.25 86 VAL A O 1
ATOM 675 N N . VAL A 1 87 ? -3.064 4.532 2.358 1.00 97.94 87 VAL A N 1
ATOM 676 C CA . VAL A 1 87 ? -3.361 5.453 3.467 1.00 97.94 87 VAL A CA 1
ATOM 677 C C . VAL A 1 87 ? -4.832 5.880 3.469 1.00 97.94 87 VAL A C 1
ATOM 679 O O . VAL A 1 87 ? -5.448 5.919 4.535 1.00 97.94 87 VAL A O 1
ATOM 682 N N . GLY A 1 88 ? -5.407 6.166 2.297 1.00 98.12 88 GLY A N 1
ATOM 683 C CA . GLY A 1 88 ? -6.819 6.509 2.133 1.00 98.12 88 GLY A CA 1
ATOM 684 C C . GLY A 1 88 ? -7.748 5.393 2.609 1.00 98.12 88 GLY A C 1
ATOM 685 O O . GLY A 1 88 ? -8.616 5.645 3.443 1.00 98.12 88 GLY A O 1
ATOM 686 N N . CYS A 1 89 ? -7.490 4.152 2.186 1.00 98.31 89 CYS A N 1
ATOM 687 C CA . CYS A 1 89 ? -8.260 2.980 2.614 1.00 98.31 89 CYS A CA 1
ATOM 688 C C . CYS A 1 89 ? -8.233 2.796 4.142 1.00 98.31 89 CYS A C 1
ATOM 690 O O . CYS A 1 89 ? -9.254 2.512 4.767 1.00 98.31 89 CYS A O 1
ATOM 692 N N . PHE A 1 90 ? -7.066 2.979 4.767 1.00 97.94 90 PHE A N 1
ATOM 693 C CA . PHE A 1 90 ? -6.933 2.897 6.225 1.00 97.94 90 PHE A CA 1
ATOM 694 C C . PHE A 1 90 ? -7.623 4.065 6.943 1.00 97.94 90 PHE A C 1
ATOM 696 O O . PHE A 1 90 ? -8.214 3.871 8.007 1.00 97.94 90 PHE A O 1
ATOM 703 N N . ALA A 1 91 ? -7.588 5.271 6.375 1.00 97.56 91 ALA A N 1
ATOM 704 C CA . ALA A 1 91 ? -8.280 6.427 6.936 1.00 97.56 91 ALA A CA 1
ATOM 705 C C . ALA A 1 91 ? -9.807 6.239 6.943 1.00 97.56 91 ALA A C 1
ATOM 707 O O . ALA A 1 91 ? -10.456 6.583 7.931 1.00 97.56 91 ALA A O 1
ATOM 708 N N . GLU A 1 92 ? -10.379 5.654 5.889 1.00 97.44 92 GLU A N 1
ATOM 709 C CA . GLU A 1 92 ? -11.821 5.381 5.795 1.00 97.44 92 GLU A CA 1
ATOM 710 C C . GLU A 1 92 ? -12.299 4.336 6.811 1.00 97.44 92 GLU A C 1
ATOM 712 O O . GLU A 1 92 ? -13.411 4.438 7.324 1.00 97.44 92 GLU A O 1
ATOM 717 N N . GLU A 1 93 ? -11.441 3.383 7.178 1.00 96.81 93 GLU A N 1
ATOM 718 C CA . GLU A 1 93 ? -11.698 2.414 8.254 1.00 96.81 93 GLU A CA 1
ATOM 719 C C . GLU A 1 93 ? -11.384 2.967 9.658 1.00 96.81 93 GLU A C 1
ATOM 721 O O . GLU A 1 93 ? -11.347 2.222 10.644 1.00 96.81 93 GLU A O 1
ATOM 726 N N . ALA A 1 94 ? -11.161 4.283 9.767 1.00 95.44 94 ALA A N 1
ATOM 727 C CA . ALA A 1 94 ? -10.800 4.977 10.999 1.00 95.44 94 ALA A CA 1
ATOM 728 C C . ALA A 1 94 ? -9.571 4.356 11.691 1.00 95.44 94 ALA A C 1
ATOM 730 O O . ALA A 1 94 ? -9.541 4.191 12.920 1.00 95.44 94 ALA A O 1
ATOM 731 N N . TRP A 1 95 ? -8.553 3.992 10.902 1.00 95.12 95 TRP A N 1
ATOM 732 C CA . TRP A 1 95 ? -7.279 3.533 11.442 1.00 95.12 95 TRP A CA 1
ATOM 733 C C . TRP A 1 95 ? -6.582 4.664 12.210 1.00 95.12 95 TRP A C 1
ATOM 735 O O . TRP A 1 95 ? -6.462 5.784 11.692 1.00 95.12 95 TRP A O 1
ATOM 745 N N . PRO A 1 96 ? -6.093 4.409 13.436 1.00 93.25 96 PRO A N 1
ATOM 746 C CA . PRO A 1 96 ? -5.367 5.410 14.202 1.00 93.25 96 PRO A CA 1
ATOM 747 C C . PRO A 1 96 ? -4.153 5.931 13.429 1.00 93.25 96 PRO A C 1
ATOM 749 O O . PRO A 1 96 ? -3.293 5.165 13.009 1.00 93.25 96 PRO A O 1
ATOM 752 N N . ASN A 1 97 ? -4.079 7.252 13.255 1.00 89.56 97 ASN A N 1
ATOM 753 C CA . ASN A 1 97 ? -2.956 7.922 12.597 1.00 89.56 97 ASN A CA 1
ATOM 754 C C . ASN A 1 97 ? -2.650 7.422 11.168 1.00 89.56 97 ASN A C 1
ATOM 756 O O . ASN A 1 97 ? -1.489 7.408 10.770 1.00 89.56 97 ASN A O 1
ATOM 760 N N . ALA A 1 98 ? -3.676 7.059 10.385 1.00 93.06 98 ALA A N 1
ATOM 761 C CA . ALA A 1 98 ? -3.534 6.496 9.033 1.00 93.06 98 ALA A CA 1
ATOM 762 C C . ALA A 1 98 ? -2.531 7.238 8.121 1.00 93.06 98 ALA A C 1
ATOM 764 O O . ALA A 1 98 ? -1.803 6.608 7.362 1.00 93.06 98 ALA A O 1
ATOM 765 N N . LYS A 1 99 ? -2.429 8.571 8.229 1.00 91.00 99 LYS A N 1
ATOM 766 C CA . LYS A 1 99 ? -1.478 9.394 7.453 1.00 91.00 99 LYS A CA 1
ATOM 767 C C . LYS A 1 99 ? -0.000 9.002 7.632 1.00 91.00 99 LYS A C 1
ATOM 769 O O . LYS A 1 99 ? 0.799 9.197 6.715 1.00 91.00 99 LYS A O 1
ATOM 774 N N . ASN A 1 100 ? 0.339 8.475 8.807 1.00 89.94 100 ASN A N 1
ATOM 775 C CA . ASN A 1 100 ? 1.684 8.076 9.214 1.00 89.94 100 ASN A CA 1
ATOM 776 C C . ASN A 1 100 ? 1.855 6.551 9.182 1.00 89.94 100 ASN A C 1
ATOM 778 O O . ASN A 1 100 ? 2.765 6.032 9.814 1.00 89.94 100 ASN A O 1
ATOM 782 N N . LEU A 1 101 ? 0.960 5.836 8.498 1.00 94.25 101 LEU A N 1
ATOM 783 C CA . LEU A 1 101 ? 1.115 4.409 8.274 1.00 94.25 101 LEU A CA 1
ATOM 784 C C . LEU A 1 101 ? 2.406 4.143 7.488 1.00 94.25 101 LEU A C 1
ATOM 786 O O . LEU A 1 101 ? 2.660 4.798 6.467 1.00 94.25 101 LEU A O 1
ATOM 790 N N . ASP A 1 102 ? 3.183 3.168 7.953 1.00 95.19 102 ASP A N 1
ATOM 791 C CA . ASP A 1 102 ? 4.355 2.681 7.238 1.00 95.19 102 ASP A CA 1
ATOM 792 C C . ASP A 1 102 ? 3.903 1.809 6.066 1.00 95.19 102 ASP A C 1
ATOM 794 O O . ASP A 1 102 ? 3.387 0.701 6.234 1.00 95.19 102 ASP A O 1
ATOM 798 N N . VAL A 1 103 ? 4.077 2.351 4.861 1.00 97.31 103 VAL A N 1
ATOM 799 C CA . VAL A 1 103 ? 3.813 1.661 3.598 1.00 97.31 103 VAL A CA 1
ATOM 800 C C . VAL A 1 103 ? 5.136 1.546 2.856 1.00 97.31 103 VAL A C 1
ATOM 802 O O . VAL A 1 103 ? 5.656 2.553 2.372 1.00 97.31 103 VAL A O 1
ATOM 805 N N . GLY A 1 104 ? 5.681 0.335 2.828 1.00 95.81 104 GLY A N 1
ATOM 806 C CA . GLY A 1 104 ? 6.934 -0.006 2.170 1.00 95.81 104 GLY A CA 1
ATOM 807 C C . GLY A 1 104 ? 6.711 -0.595 0.780 1.00 95.81 104 GLY A C 1
ATOM 808 O O . GLY A 1 104 ? 5.681 -1.221 0.503 1.00 95.81 104 GLY A O 1
ATOM 809 N N . PHE A 1 105 ? 7.699 -0.410 -0.087 1.00 95.31 105 PHE A N 1
ATOM 810 C CA . PHE A 1 105 ? 7.711 -0.912 -1.455 1.00 95.31 105 PHE A CA 1
ATOM 811 C C . PHE A 1 105 ? 8.990 -1.700 -1.712 1.00 95.31 105 PHE A C 1
ATOM 813 O O . PHE A 1 105 ? 10.075 -1.276 -1.318 1.00 95.31 105 PHE A O 1
ATOM 820 N N . ASP A 1 106 ? 8.861 -2.836 -2.395 1.00 94.31 106 ASP A N 1
ATOM 821 C CA . ASP A 1 106 ? 10.018 -3.608 -2.850 1.00 94.31 106 ASP A CA 1
ATOM 822 C C . ASP A 1 106 ? 9.725 -4.369 -4.151 1.00 94.31 106 ASP A C 1
ATOM 824 O O . ASP A 1 106 ? 8.580 -4.489 -4.589 1.00 94.31 106 ASP A O 1
ATOM 828 N N . SER A 1 107 ? 10.774 -4.885 -4.781 1.00 93.88 107 SER A N 1
ATOM 829 C CA . SER A 1 107 ? 10.708 -5.769 -5.937 1.00 93.88 107 SER A CA 1
ATOM 830 C C . SER A 1 107 ? 10.271 -7.170 -5.515 1.00 93.88 107 SER A C 1
ATOM 832 O O . SER A 1 107 ? 10.891 -7.796 -4.654 1.00 93.88 107 SER A O 1
ATOM 834 N N . ALA A 1 108 ? 9.249 -7.716 -6.177 1.00 93.44 108 ALA A N 1
ATOM 835 C CA . ALA A 1 108 ? 8.846 -9.107 -5.978 1.00 93.44 108 ALA A CA 1
ATOM 836 C C . ALA A 1 108 ? 9.990 -10.087 -6.298 1.00 93.44 108 ALA A C 1
ATOM 838 O O . ALA A 1 108 ? 10.144 -11.100 -5.615 1.00 93.44 108 ALA A O 1
ATOM 839 N N . THR A 1 109 ? 10.823 -9.756 -7.291 1.00 92.00 109 THR A N 1
ATOM 840 C CA . THR A 1 109 ? 12.007 -10.539 -7.669 1.00 92.00 109 THR A CA 1
ATOM 841 C C . THR A 1 109 ? 13.034 -10.552 -6.539 1.00 92.00 109 THR A C 1
ATOM 843 O O . THR A 1 109 ? 13.429 -11.628 -6.092 1.00 92.00 109 THR A O 1
ATOM 846 N N . ARG A 1 110 ? 13.385 -9.375 -5.999 1.00 90.94 110 ARG A N 1
ATOM 847 C CA . ARG A 1 110 ? 14.347 -9.237 -4.892 1.00 90.94 110 ARG A CA 1
ATOM 848 C C . ARG A 1 110 ? 13.885 -9.997 -3.649 1.00 90.94 110 ARG A C 1
ATOM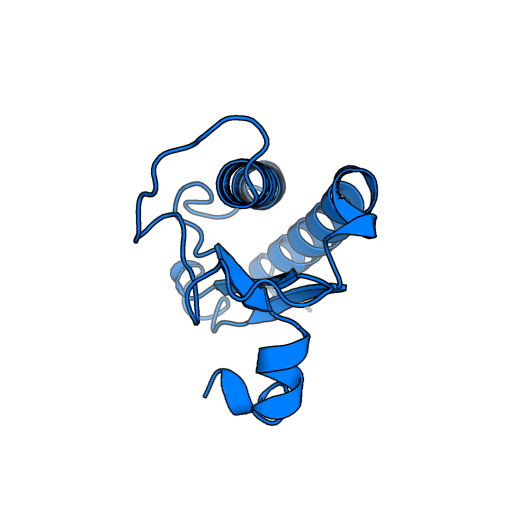 850 O O . ARG A 1 110 ? 14.653 -10.752 -3.059 1.00 90.94 110 ARG A O 1
ATOM 857 N N . VAL A 1 111 ? 12.604 -9.869 -3.300 1.00 92.06 111 VAL A N 1
ATOM 858 C CA . VAL A 1 111 ? 12.002 -10.599 -2.175 1.00 92.06 111 VAL A CA 1
ATOM 859 C C . VAL A 1 111 ? 12.057 -12.112 -2.404 1.00 92.06 111 VAL A C 1
ATOM 861 O O . VAL A 1 111 ? 12.396 -12.856 -1.486 1.00 92.06 111 VAL A O 1
ATOM 864 N N . ALA A 1 112 ? 11.746 -12.594 -3.612 1.00 92.12 112 ALA A N 1
ATOM 865 C CA . ALA A 1 112 ? 11.801 -14.020 -3.931 1.00 92.12 112 ALA A CA 1
ATOM 866 C C . ALA A 1 112 ? 13.230 -14.583 -3.829 1.00 92.12 112 ALA A C 1
ATOM 868 O O . ALA A 1 112 ? 13.429 -15.636 -3.218 1.00 92.12 112 ALA A O 1
ATOM 869 N N . GLU A 1 113 ? 14.221 -13.866 -4.361 1.00 91.50 113 GLU A N 1
ATOM 870 C CA . GLU A 1 113 ? 15.644 -14.225 -4.279 1.00 91.50 113 GLU A CA 1
ATOM 871 C C . GLU A 1 113 ? 16.172 -14.191 -2.838 1.00 91.50 113 GLU A C 1
ATOM 873 O O . GLU A 1 113 ? 16.947 -15.061 -2.437 1.00 91.50 113 GLU A O 1
ATOM 878 N N . GLY A 1 114 ? 15.679 -13.251 -2.028 1.00 88.81 114 GLY A N 1
ATOM 879 C CA . GLY A 1 114 ? 15.956 -13.126 -0.595 1.00 88.81 114 GLY A CA 1
ATOM 880 C C . GLY A 1 114 ? 15.278 -14.176 0.295 1.00 88.81 114 GLY A C 1
ATOM 881 O O . GLY A 1 114 ? 15.377 -14.103 1.519 1.00 88.81 114 GLY A O 1
ATOM 882 N N . GLY A 1 115 ? 14.582 -15.164 -0.280 1.00 90.06 115 GLY A N 1
ATOM 883 C CA . GLY A 1 115 ? 13.923 -16.233 0.476 1.00 90.06 115 GLY A CA 1
ATOM 884 C C . GLY A 1 115 ? 12.481 -15.917 0.893 1.00 90.06 115 GLY A C 1
ATOM 885 O O . GLY A 1 115 ? 11.964 -16.505 1.849 1.00 90.06 115 GLY A O 1
ATOM 886 N N . GLY A 1 116 ? 11.807 -15.001 0.196 1.00 88.38 116 GLY A N 1
ATOM 887 C CA . GLY A 1 116 ? 10.405 -14.658 0.421 1.00 88.38 116 GLY A CA 1
ATOM 888 C C . GLY A 1 116 ? 10.202 -13.934 1.748 1.00 88.38 116 GLY A C 1
ATOM 889 O O . GLY A 1 116 ? 10.836 -12.927 2.020 1.00 88.38 116 GLY A O 1
ATOM 890 N N . TRP A 1 117 ? 9.336 -14.456 2.621 1.00 80.69 117 TRP A N 1
ATOM 891 C CA . TRP A 1 117 ? 9.052 -13.828 3.921 1.00 80.69 117 TRP A CA 1
ATOM 892 C C . TRP A 1 117 ? 10.294 -13.630 4.809 1.00 80.69 117 TRP A C 1
ATOM 894 O O . TRP A 1 117 ? 10.320 -12.729 5.644 1.00 80.69 117 TRP A O 1
ATOM 904 N N . TYR A 1 118 ? 11.326 -14.466 4.652 1.00 85.56 118 TYR A N 1
ATOM 905 C CA . TYR A 1 118 ? 12.577 -14.330 5.406 1.00 85.56 118 TYR A CA 1
ATOM 906 C C . TYR A 1 118 ? 13.382 -13.088 5.028 1.00 85.56 118 TYR A C 1
ATOM 908 O O . TYR A 1 118 ? 14.225 -12.681 5.816 1.00 85.56 118 TYR A O 1
ATOM 916 N N . TYR A 1 119 ? 13.086 -12.479 3.883 1.00 86.50 119 TYR A N 1
ATOM 917 C CA . TYR A 1 119 ? 13.710 -11.245 3.440 1.00 86.50 119 TYR A CA 1
ATOM 918 C C . TYR A 1 119 ? 13.450 -10.074 4.396 1.00 86.50 119 TYR A C 1
ATOM 920 O O . TYR A 1 119 ? 14.314 -9.233 4.571 1.00 86.50 119 TYR A O 1
ATOM 928 N N . PHE A 1 120 ? 12.294 -10.039 5.065 1.00 83.19 120 PHE A N 1
ATOM 929 C CA . PHE A 1 120 ? 11.907 -8.944 5.964 1.00 83.19 120 PHE A CA 1
ATOM 930 C C . PHE A 1 120 ? 12.295 -9.182 7.437 1.00 83.19 120 PHE A C 1
ATOM 932 O O . PHE A 1 120 ? 11.694 -8.574 8.328 1.00 83.19 120 PHE A O 1
ATOM 939 N N . LYS A 1 121 ? 13.208 -10.122 7.718 1.00 75.81 121 LYS A N 1
ATOM 940 C CA . LYS A 1 121 ? 13.600 -10.519 9.082 1.00 75.81 121 LYS A CA 1
ATOM 941 C C . LYS A 1 121 ? 14.955 -9.984 9.512 1.00 75.81 121 LYS A C 1
ATOM 943 O O . LYS A 1 121 ? 15.868 -9.939 8.665 1.00 75.81 121 LYS A O 1
#

pLDDT: mean 90.02, std 9.54, range [50.69, 98.56]

Foldseek 3Di:
DDDLQVVLVVQLQVQLVVVCCVPPVVFFDDKDWDAPVVVPVLRIAIETATEDDCPVADDFDWCVVDPDDDDDPDPNVVVVVSLVSSLVSSVVSVRPPSVPHGYTYDHPVVCVVCVHPVVVD

Sequence (121 aa):
MDSPVEDRRDRAMARARTELAASYGHMVDSVFSYGAVTIDPVHLVVWVLLKGDPESIPEWFFPAHEPHADEAGSIMAAIHEMRNVVVGCFAEEAWPNAKNLDVGFDSATRVAEGGGWYYFK

Organism: NCBI:txid487172

Secondary structure (DSSP, 8-state):
---HHHHHHHHHHHHHHHHHHHHHTTTEEEEEEES-TTT-GGG-EEEEEESS--TTS-TTB-TTTS-----TTSHHHHHHHHHHHHHHHHHHTT-TTGGG-EEEEEEHHHHHHTTGGGGG-